Protein AF-A0A1S1QQE6-F1 (afdb_monomer)

Foldseek 3Di:
DDDDDDDDDDDPDDDPPPPPPPPPPPPDDDDQDDLVVFDPDLRNVLRVLLSQLLVLLSDDQDDLVSLLVSLVSNVVSLVVLQVCLVVNVVCNVLSVQLSVLSVVQSVCSVVVNHDNVSSVSNNVSSVVSNVVRD

Secondary structure (DSSP, 8-state):
--------------------------PPSPPPPPGGGSPTTHHHHHHHHHHHHHHHHTS---SHHHHHHHHHHTHHHHHHHHTTGGG-GGGHHHHHHHHHHHHHHHHHHHTT---HHHHHHHHHHHHHHHHHH-

Sequence (134 aa):
MTRLLRATSATLAAAVIVSVAAACGGDGPPSLPEAGSFAPGVCQTLAPDLIETLRLAEADADAPAEIKALARDLTPPQEKLYGRIGAAGEYAGDLERVTTAVGFLRLRIDAGTYDPALRTEVTTTARALVDRCT

Nearest PDB structures (foldseek):
  7ah0-assembly1_A  TM=4.643E-01  e=1.399E+00  synthetic construct
  9cuh-assembly1_A  TM=6.790E-01  e=6.082E+00  Homo sapiens
  2v0x-assembly1_B  TM=2.582E-01  e=6.398E+00  Mus musculus
  2v0x-assembly1_A  TM=2.467E-01  e=5.782E+00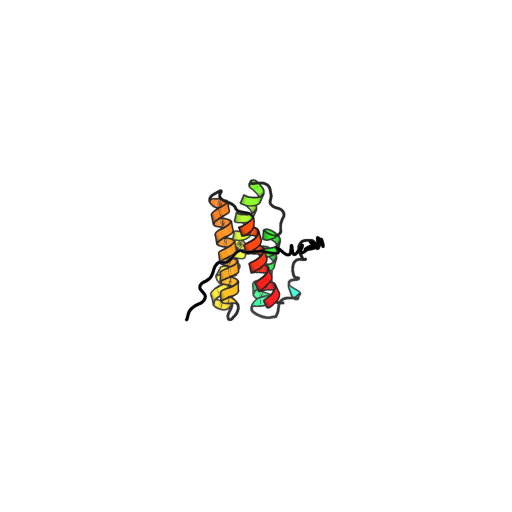  Mus musculus

pLDDT: mean 85.73, std 19.92, range [38.28, 98.75]

Radius of gyration: 23.66 Å; Cα contacts (8 Å, |Δi|>4): 110; chains: 1; bounding box: 38×81×46 Å

Mean predicted aligned error: 10.8 Å

Solvent-accessible surface area (backbone atoms only — not comparable to full-atom values): 8058 Å² total; per-residue (Å²): 135,84,90,80,89,84,91,82,88,81,84,80,81,77,82,78,80,76,78,74,77,77,78,80,71,82,71,68,85,74,80,80,75,59,69,85,51,32,40,84,61,63,36,40,64,48,31,66,40,52,45,49,47,42,56,58,48,71,46,95,55,86,49,75,69,45,43,53,46,47,42,59,66,48,43,64,36,37,53,56,49,53,75,37,33,93,73,36,66,94,45,22,68,51,44,50,50,30,36,46,35,46,51,52,38,31,53,27,44,76,69,73,60,65,55,73,66,38,43,50,48,31,38,55,43,46,46,60,47,48,70,74,27,84

Structure (mmCIF, N/CA/C/O backbone):
data_AF-A0A1S1QQE6-F1
#
_entry.id   AF-A0A1S1QQE6-F1
#
loop_
_atom_site.group_PDB
_atom_site.id
_atom_site.type_symbol
_atom_site.label_atom_id
_atom_site.label_alt_id
_atom_site.label_comp_id
_atom_site.label_asym_id
_atom_site.label_entity_id
_atom_site.label_seq_id
_atom_site.pdbx_PDB_ins_code
_atom_site.Cartn_x
_atom_site.Cartn_y
_atom_site.Cartn_z
_atom_site.occupancy
_atom_site.B_iso_or_equiv
_atom_site.auth_seq_id
_atom_site.auth_comp_id
_atom_site.auth_asym_id
_atom_site.auth_atom_id
_atom_site.pdbx_PDB_model_num
ATOM 1 N N . MET A 1 1 ? -23.026 -70.535 -16.717 1.00 39.19 1 MET A N 1
ATOM 2 C CA . MET A 1 1 ? -21.630 -70.186 -16.391 1.00 39.19 1 MET A CA 1
ATOM 3 C C . MET A 1 1 ? -21.122 -69.190 -17.426 1.00 39.19 1 MET A C 1
ATOM 5 O O . MET A 1 1 ? -21.156 -69.490 -18.609 1.00 39.19 1 MET A O 1
ATOM 9 N N . THR A 1 2 ? -20.814 -67.981 -16.940 1.00 38.28 2 THR A N 1
ATOM 10 C CA . THR A 1 2 ? -19.871 -66.974 -17.476 1.00 38.28 2 THR A CA 1
ATOM 11 C C . THR A 1 2 ? -19.901 -66.616 -18.972 1.00 38.28 2 THR A C 1
ATOM 13 O O . THR A 1 2 ? -19.187 -67.183 -19.791 1.00 38.28 2 THR A O 1
ATOM 16 N N . ARG A 1 3 ? -20.642 -65.543 -19.296 1.00 43.06 3 ARG A N 1
ATOM 17 C CA . ARG A 1 3 ? -20.372 -64.681 -20.462 1.00 43.06 3 ARG A CA 1
ATOM 18 C C . ARG A 1 3 ? -19.203 -63.747 -20.120 1.00 43.06 3 ARG A C 1
ATOM 20 O O . ARG A 1 3 ? -19.297 -63.001 -19.149 1.00 43.06 3 ARG A O 1
ATOM 27 N N . LEU A 1 4 ? -18.133 -63.783 -20.914 1.00 46.66 4 LEU A N 1
ATOM 28 C CA . LEU A 1 4 ? -16.965 -62.900 -20.811 1.00 46.66 4 LEU A CA 1
ATOM 29 C C . LEU A 1 4 ? -16.855 -62.013 -22.067 1.00 46.66 4 LEU A C 1
ATOM 31 O O . LEU A 1 4 ? -16.552 -62.487 -23.154 1.00 46.66 4 LEU A O 1
ATOM 35 N N . LEU A 1 5 ? -17.195 -60.738 -21.850 1.00 52.84 5 LEU A N 1
ATOM 36 C CA . LEU A 1 5 ? -16.634 -59.469 -22.351 1.00 52.84 5 LEU A CA 1
ATOM 37 C C . LEU A 1 5 ? -15.795 -59.411 -23.649 1.00 52.84 5 LEU A C 1
ATOM 39 O O . LEU A 1 5 ? -14.743 -60.035 -23.746 1.00 52.84 5 LEU A O 1
ATOM 43 N N . ARG A 1 6 ? -16.172 -58.458 -24.523 1.00 44.00 6 ARG A N 1
ATOM 44 C CA . ARG A 1 6 ? -15.326 -57.427 -25.193 1.00 44.00 6 ARG A CA 1
ATOM 45 C C . ARG A 1 6 ? -16.265 -56.503 -26.004 1.00 44.00 6 ARG A C 1
ATOM 47 O O . ARG A 1 6 ? -16.891 -56.973 -26.939 1.00 44.00 6 ARG A O 1
ATOM 54 N N . ALA A 1 7 ? -16.660 -55.314 -25.539 1.00 48.94 7 ALA A N 1
ATOM 55 C CA . ALA A 1 7 ? -15.932 -54.039 -25.411 1.00 48.94 7 ALA A CA 1
ATOM 56 C C . ALA A 1 7 ? -15.502 -53.418 -26.757 1.00 48.94 7 ALA A C 1
ATOM 58 O O . ALA A 1 7 ? -14.591 -53.927 -27.401 1.00 48.94 7 ALA A O 1
ATOM 59 N N . THR A 1 8 ? -16.154 -52.312 -27.142 1.00 49.28 8 THR A N 1
ATOM 60 C CA . THR A 1 8 ? -15.638 -51.172 -27.945 1.00 49.28 8 THR A CA 1
ATOM 61 C C . THR A 1 8 ? -16.772 -50.133 -28.035 1.00 49.28 8 THR A C 1
ATOM 63 O O . THR A 1 8 ? -17.778 -50.353 -28.694 1.00 49.28 8 THR A O 1
ATOM 66 N N . SER A 1 9 ? -16.832 -49.165 -27.119 1.00 48.56 9 SER A N 1
ATOM 67 C CA . SER A 1 9 ? -16.210 -47.834 -27.235 1.00 48.56 9 SER A CA 1
ATOM 68 C C . SER A 1 9 ? -16.781 -47.008 -28.394 1.00 48.56 9 SER A C 1
ATOM 70 O O . SER A 1 9 ? -16.226 -47.007 -29.486 1.00 48.56 9 SER A O 1
ATOM 72 N N . ALA A 1 10 ? -17.857 -46.265 -28.132 1.00 45.47 10 ALA A N 1
ATOM 73 C CA . ALA A 1 10 ? -18.276 -45.137 -28.962 1.00 45.47 10 ALA A CA 1
ATOM 74 C C . ALA A 1 10 ? -18.433 -43.910 -28.056 1.00 45.47 10 ALA A C 1
ATOM 76 O O . ALA A 1 10 ? -19.479 -43.666 -27.458 1.00 45.47 10 ALA A O 1
ATOM 77 N N . THR A 1 11 ? -17.329 -43.186 -27.898 1.00 50.69 11 THR A N 1
ATOM 78 C CA . THR A 1 11 ? -17.236 -41.922 -27.172 1.00 50.69 11 THR A CA 1
ATOM 79 C C . THR A 1 11 ? -17.920 -40.840 -28.010 1.00 50.69 11 THR A C 1
ATOM 81 O O . THR A 1 11 ? -17.340 -40.329 -28.964 1.00 50.69 11 THR A O 1
ATOM 84 N N . LEU A 1 12 ? -19.169 -40.500 -27.692 1.00 47.16 12 LEU A N 1
ATOM 85 C CA . LEU A 1 12 ? -19.822 -39.305 -28.227 1.00 47.16 12 LEU A CA 1
ATOM 86 C C . LEU A 1 12 ? -19.313 -38.094 -27.439 1.00 47.16 12 LEU A C 1
ATOM 88 O O . LEU A 1 12 ? -19.771 -37.805 -26.336 1.00 47.16 12 LEU A O 1
ATOM 92 N N . ALA A 1 13 ? -18.313 -37.422 -28.004 1.00 48.19 13 ALA A N 1
ATOM 93 C CA . ALA A 1 13 ? -17.821 -36.140 -27.528 1.00 48.19 13 ALA A CA 1
ATOM 94 C C . ALA A 1 13 ? -18.883 -35.061 -27.798 1.00 48.19 13 ALA A C 1
ATOM 96 O O . ALA A 1 13 ? -19.030 -34.582 -28.921 1.00 48.19 13 ALA A O 1
ATOM 97 N N . ALA A 1 14 ? -19.642 -34.690 -26.768 1.00 50.75 14 ALA A N 1
ATOM 98 C CA . ALA A 1 14 ? -20.468 -33.492 -26.791 1.00 50.75 14 ALA A CA 1
ATOM 99 C C . ALA A 1 14 ? -19.558 -32.277 -26.557 1.00 50.75 14 ALA A C 1
ATOM 101 O O . ALA A 1 14 ? -19.088 -32.037 -25.445 1.00 50.75 14 ALA A O 1
ATOM 102 N N . ALA A 1 15 ? -19.273 -31.541 -27.629 1.00 42.47 15 ALA A N 1
ATOM 103 C CA . ALA A 1 15 ? -18.575 -30.268 -27.575 1.00 42.47 15 ALA A CA 1
ATOM 104 C C . ALA A 1 15 ? -19.461 -29.233 -26.865 1.00 42.47 15 ALA A C 1
ATOM 106 O O . ALA A 1 15 ? -20.413 -28.709 -27.442 1.00 42.47 15 ALA A O 1
ATOM 107 N N . VAL A 1 16 ? -19.156 -28.942 -25.602 1.00 49.50 16 VAL A N 1
ATOM 108 C CA . VAL A 1 16 ? -19.731 -27.797 -24.894 1.00 49.50 16 VAL A CA 1
ATOM 109 C C . VAL A 1 16 ? -18.926 -26.569 -25.308 1.00 49.50 16 VAL A C 1
ATOM 111 O O . VAL A 1 16 ? -17.860 -26.292 -24.763 1.00 49.50 16 VAL A O 1
ATOM 114 N N . ILE A 1 17 ? -19.418 -25.842 -26.309 1.00 47.59 17 ILE A N 1
ATOM 115 C CA . ILE A 1 17 ? -18.920 -24.503 -26.625 1.00 47.59 17 ILE A CA 1
ATOM 116 C C . ILE A 1 17 ? -19.520 -23.569 -25.571 1.00 47.59 17 ILE A C 1
ATOM 118 O O . ILE A 1 17 ? -20.616 -23.039 -25.742 1.00 47.59 17 ILE A O 1
ATOM 122 N N . VAL A 1 18 ? -18.829 -23.405 -24.441 1.00 51.47 18 VAL A N 1
ATOM 123 C CA . VAL A 1 18 ? -19.116 -22.302 -23.521 1.00 51.47 18 VAL A CA 1
ATOM 124 C C . VAL A 1 18 ? -18.564 -21.044 -24.177 1.00 51.47 18 VAL A C 1
ATOM 126 O O . VAL A 1 18 ? -17.377 -20.740 -24.084 1.00 51.47 18 VAL A O 1
ATOM 129 N N . SER A 1 19 ? -19.425 -20.325 -24.888 1.00 46.91 19 SER A N 1
ATOM 130 C CA . SER A 1 19 ? -19.170 -18.945 -25.282 1.00 46.91 19 SER A CA 1
ATOM 131 C C . SER A 1 19 ? -19.151 -18.093 -24.013 1.00 46.91 19 SER A C 1
ATOM 133 O O . SER A 1 19 ? -20.166 -17.523 -23.621 1.00 46.91 19 SER A O 1
ATOM 135 N N . VAL A 1 20 ? -18.005 -18.038 -23.331 1.00 52.66 20 VAL A N 1
ATOM 136 C CA . VAL A 1 20 ? -17.755 -17.003 -22.327 1.00 52.66 20 VAL A CA 1
ATOM 137 C C . VAL A 1 20 ? -17.667 -15.703 -23.112 1.00 52.66 20 VAL A C 1
ATOM 139 O O . VAL A 1 20 ? -16.639 -15.386 -23.708 1.00 52.66 20 VAL A O 1
ATOM 142 N N . ALA A 1 21 ? -18.787 -14.988 -23.186 1.00 48.62 21 ALA A N 1
ATOM 143 C CA . ALA A 1 21 ? -18.780 -13.591 -23.557 1.00 48.62 21 ALA A CA 1
ATOM 144 C C . ALA A 1 21 ? -17.894 -12.887 -22.526 1.00 48.62 21 ALA A C 1
ATOM 146 O O . ALA A 1 21 ? -18.300 -12.675 -21.384 1.00 48.62 21 ALA A O 1
ATOM 147 N N . ALA A 1 22 ? -16.651 -12.612 -22.917 1.00 49.56 22 ALA A N 1
ATOM 148 C CA . ALA A 1 22 ? -15.786 -11.689 -22.216 1.00 49.56 22 ALA A CA 1
ATOM 149 C C . ALA A 1 22 ? -16.514 -10.344 -22.212 1.00 49.56 22 ALA A C 1
ATOM 151 O O . ALA A 1 22 ? -16.537 -9.623 -23.210 1.00 49.56 22 ALA A O 1
ATOM 152 N N . ALA A 1 23 ? -17.193 -10.054 -21.107 1.00 47.38 23 ALA A N 1
ATOM 153 C CA . ALA A 1 23 ? -17.703 -8.734 -20.819 1.00 47.38 23 ALA A CA 1
ATOM 154 C C . ALA A 1 23 ? -16.485 -7.835 -20.591 1.00 47.38 23 ALA A C 1
ATOM 156 O O . ALA A 1 23 ? -16.027 -7.653 -19.469 1.00 47.38 23 ALA A O 1
ATOM 157 N N . CYS A 1 24 ? -15.934 -7.294 -21.677 1.00 58.72 24 CYS A N 1
ATOM 158 C CA . CYS A 1 24 ? -15.032 -6.150 -21.643 1.00 58.72 24 CYS A CA 1
ATOM 159 C C . CYS A 1 24 ? -15.867 -4.900 -21.323 1.00 58.72 24 CYS A C 1
ATOM 161 O O . CYS A 1 24 ? -16.034 -4.014 -22.157 1.00 58.72 24 CYS A O 1
ATOM 163 N N . GLY A 1 25 ? -16.474 -4.879 -20.137 1.00 45.72 25 GLY A N 1
ATOM 164 C CA . GLY A 1 25 ? -16.996 -3.666 -19.529 1.00 45.72 25 GLY A CA 1
ATOM 165 C C . GLY A 1 25 ? -15.800 -2.915 -18.978 1.00 45.72 25 GLY A C 1
ATOM 166 O O . GLY A 1 25 ? -15.268 -3.285 -17.937 1.00 45.72 25 GLY A O 1
ATOM 167 N N . GLY A 1 26 ? -15.318 -1.940 -19.744 1.00 47.94 26 GLY A N 1
ATOM 168 C CA . GLY A 1 26 ? -14.278 -1.022 -19.310 1.00 47.94 26 GLY A CA 1
ATOM 169 C C . GLY A 1 26 ? -14.829 -0.084 -18.248 1.00 47.94 26 GLY A C 1
ATOM 170 O O . GLY A 1 26 ? -15.184 1.048 -18.558 1.00 47.94 26 GLY A O 1
ATOM 171 N N . ASP A 1 27 ? -14.891 -0.555 -17.011 1.00 52.47 27 ASP A N 1
ATOM 172 C CA . ASP A 1 27 ? -14.785 0.330 -15.867 1.00 52.47 27 ASP A CA 1
ATOM 173 C C . ASP A 1 27 ? -13.292 0.614 -15.703 1.00 52.47 27 ASP A C 1
ATOM 175 O O . ASP A 1 27 ? -12.475 -0.305 -15.601 1.00 52.47 27 ASP A O 1
ATOM 179 N N . GLY A 1 28 ? -12.913 1.890 -15.790 1.00 56.56 28 GLY A N 1
ATOM 180 C CA . GLY A 1 28 ? -11.546 2.311 -15.494 1.00 56.56 28 GLY A CA 1
ATOM 181 C C . GLY A 1 28 ? -11.113 1.844 -14.096 1.00 56.56 28 GLY A C 1
ATOM 182 O O . GLY A 1 28 ? -11.943 1.355 -13.323 1.00 56.56 28 GLY A O 1
ATOM 183 N N . PRO A 1 29 ? -9.823 1.985 -13.740 1.00 63.38 29 PRO A N 1
ATOM 184 C CA . PRO A 1 29 ? -9.382 1.688 -12.382 1.00 63.38 29 PRO A CA 1
ATOM 185 C C . PRO A 1 29 ? -10.326 2.396 -11.394 1.00 63.38 29 PRO A C 1
ATOM 187 O O . PRO A 1 29 ? -10.647 3.572 -11.608 1.00 63.38 29 PRO A O 1
ATOM 190 N N . PRO A 1 30 ? -10.855 1.687 -10.380 1.00 72.94 30 PRO A N 1
ATOM 191 C CA . PRO A 1 30 ? -11.910 2.264 -9.564 1.00 72.94 30 PRO A CA 1
ATOM 192 C C . PRO A 1 30 ? -11.384 3.510 -8.846 1.00 72.94 30 PRO A C 1
ATOM 194 O O . PRO A 1 30 ? -10.202 3.587 -8.522 1.00 72.94 30 PRO A O 1
ATOM 197 N N . SER A 1 31 ? -12.241 4.490 -8.577 1.00 84.75 31 SER A N 1
ATOM 198 C CA . SER A 1 31 ? -11.808 5.729 -7.924 1.00 84.75 31 SER A CA 1
ATOM 199 C C . SER A 1 31 ? -11.128 5.461 -6.577 1.00 84.75 31 SER A C 1
ATOM 201 O O . SER A 1 31 ? -11.521 4.546 -5.847 1.00 84.75 31 SER A O 1
ATOM 203 N N . LEU A 1 32 ? -10.137 6.289 -6.231 1.00 90.19 32 LEU A N 1
ATOM 204 C CA . LEU A 1 32 ? -9.534 6.267 -4.899 1.00 90.19 32 LEU A CA 1
ATOM 205 C C . LEU A 1 32 ? -10.598 6.573 -3.831 1.00 90.19 32 LEU A C 1
ATOM 207 O O . LEU A 1 32 ? -11.464 7.421 -4.066 1.00 90.19 32 LEU A O 1
ATOM 211 N N . PRO A 1 33 ? -10.540 5.917 -2.660 1.00 90.81 33 PRO A N 1
ATOM 212 C CA . PRO A 1 33 ? -11.486 6.170 -1.584 1.00 90.81 33 PRO A CA 1
ATOM 213 C C . PRO A 1 33 ? -11.257 7.565 -0.987 1.00 90.81 33 PRO A C 1
ATOM 215 O O . PRO A 1 33 ? -10.121 8.014 -0.810 1.00 90.81 33 PRO A O 1
ATOM 218 N N . GLU A 1 34 ? -12.339 8.253 -0.633 1.00 90.81 34 GLU A N 1
ATOM 219 C CA . GLU A 1 34 ? -12.246 9.523 0.085 1.00 90.81 34 GLU A CA 1
ATOM 220 C C . GLU A 1 34 ? -11.835 9.276 1.539 1.00 90.81 34 GLU A C 1
ATOM 222 O O . GLU A 1 34 ? -12.374 8.388 2.197 1.00 90.81 34 GLU A O 1
ATOM 227 N N . ALA A 1 35 ? -10.944 10.096 2.102 1.00 87.94 35 ALA A N 1
ATOM 228 C CA . ALA A 1 35 ? -10.506 9.927 3.494 1.00 87.94 35 ALA A CA 1
ATOM 229 C C . ALA A 1 35 ? -11.667 9.969 4.511 1.00 87.94 35 ALA A C 1
ATOM 231 O O . ALA A 1 35 ? -11.593 9.328 5.557 1.00 87.94 35 ALA A O 1
ATOM 232 N N . GLY A 1 36 ? -12.748 10.693 4.198 1.00 90.56 36 GLY A N 1
ATOM 233 C CA . GLY A 1 36 ? -13.952 10.769 5.032 1.00 90.56 36 GLY A CA 1
ATOM 234 C C . GLY A 1 36 ? -14.836 9.518 5.008 1.00 90.56 36 GLY A C 1
ATOM 235 O O . GLY A 1 36 ? -15.721 9.410 5.849 1.00 90.56 36 GLY A O 1
ATOM 236 N N . SER A 1 37 ? -14.601 8.583 4.081 1.00 95.94 37 SER A N 1
ATOM 237 C CA . SER A 1 37 ? -15.345 7.317 4.000 1.00 95.94 37 SER A CA 1
ATOM 238 C C . SER A 1 37 ? -14.873 6.270 5.010 1.00 95.94 37 SER A C 1
ATOM 240 O O . SER A 1 37 ? -15.590 5.314 5.271 1.00 95.94 37 SER A O 1
ATOM 242 N N . PHE A 1 38 ? -13.693 6.452 5.609 1.00 97.94 38 PHE A N 1
ATOM 243 C CA . PHE A 1 38 ? -13.125 5.486 6.544 1.00 97.94 38 PHE A CA 1
ATOM 244 C C . PHE A 1 38 ? -13.807 5.558 7.912 1.00 97.94 38 PHE A C 1
ATOM 246 O O . PHE A 1 38 ? -13.991 6.639 8.481 1.00 97.94 38 PHE A O 1
ATOM 253 N N . ALA A 1 39 ? -14.096 4.391 8.486 1.00 97.88 39 ALA A N 1
ATOM 254 C CA . ALA A 1 39 ? -14.654 4.256 9.820 1.00 97.88 39 ALA A CA 1
ATOM 255 C C . ALA A 1 39 ? -13.764 4.946 10.880 1.00 97.88 39 ALA A C 1
ATOM 257 O O . ALA A 1 39 ? -12.527 4.880 10.809 1.00 97.88 39 ALA A O 1
ATOM 258 N N . PRO A 1 40 ? -14.365 5.601 11.892 1.00 97.25 40 PRO A N 1
ATOM 259 C CA . PRO A 1 40 ? -13.617 6.307 12.926 1.00 97.25 40 PRO A CA 1
ATOM 260 C C . PRO A 1 40 ? -12.706 5.361 13.725 1.00 97.25 40 PRO A C 1
ATOM 262 O O . PRO A 1 40 ? -13.020 4.191 13.940 1.00 97.25 40 PRO A O 1
ATOM 265 N N . GLY A 1 41 ? -11.575 5.884 14.207 1.00 96.38 41 GLY A N 1
ATOM 266 C CA . GLY A 1 41 ? -10.592 5.121 14.983 1.00 96.38 41 GLY A CA 1
ATOM 267 C C . GLY A 1 41 ? -9.414 4.631 14.138 1.00 96.38 41 GLY A C 1
ATOM 268 O O . GLY A 1 41 ? -8.724 5.436 13.505 1.00 96.38 41 GLY A O 1
ATOM 269 N N . VAL A 1 42 ? -9.140 3.321 14.160 1.00 97.25 42 VAL A N 1
ATOM 270 C CA . VAL A 1 42 ? -7.977 2.724 13.471 1.00 97.25 42 VAL A CA 1
ATOM 271 C C . VAL A 1 42 ? -8.045 2.962 11.962 1.00 97.25 42 VAL A C 1
ATOM 273 O O . VAL A 1 42 ? -7.065 3.425 11.387 1.00 97.25 42 VAL A O 1
ATOM 276 N N . CYS A 1 43 ? -9.194 2.729 11.325 1.00 97.94 43 CYS A N 1
ATOM 277 C CA . CYS A 1 43 ? -9.346 2.903 9.878 1.00 97.94 43 CYS A CA 1
ATOM 278 C C . CYS A 1 43 ? -9.114 4.351 9.435 1.00 97.94 43 CYS A C 1
ATOM 280 O O . CYS A 1 43 ? -8.294 4.591 8.553 1.00 97.94 43 CYS A O 1
ATOM 282 N N . GLN A 1 44 ? -9.723 5.329 10.110 1.00 97.38 44 GLN A N 1
ATOM 283 C CA . GLN A 1 44 ? -9.456 6.749 9.862 1.00 97.38 44 GLN A CA 1
ATOM 284 C C . GLN A 1 44 ? -7.982 7.117 10.077 1.00 97.38 44 GLN A C 1
ATOM 286 O O . GLN A 1 44 ? -7.429 7.933 9.342 1.00 97.38 44 GLN A O 1
ATOM 291 N N . THR A 1 45 ? -7.325 6.495 11.061 1.00 96.81 45 THR A N 1
ATOM 292 C CA . THR A 1 45 ? -5.888 6.673 11.278 1.00 96.81 45 THR A CA 1
ATOM 293 C C . THR A 1 45 ? -5.115 6.163 10.063 1.00 96.81 45 THR A C 1
ATOM 295 O O . THR A 1 45 ? -4.312 6.912 9.512 1.00 96.81 45 THR A O 1
ATOM 298 N N . LEU A 1 46 ? -5.359 4.929 9.609 1.00 97.69 46 LEU A N 1
ATOM 299 C CA . LEU A 1 46 ? -4.677 4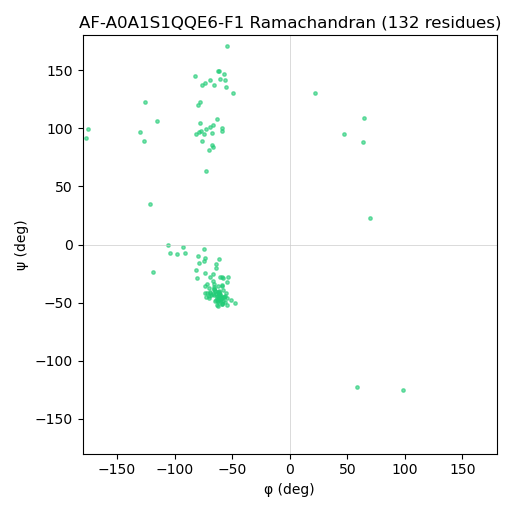.286 8.473 1.00 97.69 46 LEU A CA 1
ATOM 300 C C . LEU A 1 46 ? -4.966 4.941 7.110 1.00 97.69 46 LEU A C 1
ATOM 302 O O . LEU A 1 46 ? -4.128 4.847 6.213 1.00 97.69 46 LEU A O 1
ATOM 306 N N . ALA A 1 47 ? -6.110 5.613 6.965 1.00 98.00 47 ALA A N 1
ATOM 307 C CA . ALA A 1 47 ? -6.633 6.114 5.696 1.00 98.00 47 ALA A CA 1
ATOM 308 C C . ALA A 1 47 ? -5.618 6.877 4.823 1.00 98.00 47 ALA A C 1
ATOM 310 O O . ALA A 1 47 ? -5.483 6.512 3.655 1.00 98.00 47 ALA A O 1
ATOM 311 N N . PRO A 1 48 ? -4.856 7.875 5.324 1.00 97.94 48 PRO A N 1
ATOM 312 C CA . PRO A 1 48 ? -3.965 8.658 4.465 1.00 97.94 48 PRO A CA 1
ATOM 313 C C . PRO A 1 48 ? -2.886 7.806 3.791 1.00 97.94 48 PRO A C 1
ATOM 315 O O . PRO A 1 48 ? -2.590 7.994 2.615 1.00 97.94 48 PRO A O 1
ATOM 318 N N . ASP A 1 49 ? -2.322 6.847 4.526 1.00 98.38 49 ASP A N 1
ATOM 319 C CA . ASP A 1 49 ? -1.224 6.021 4.032 1.00 98.38 49 ASP A CA 1
ATOM 320 C C . ASP A 1 49 ? -1.739 4.874 3.136 1.00 98.38 49 ASP A C 1
ATOM 322 O O . ASP A 1 49 ? -1.050 4.474 2.196 1.00 98.38 49 ASP A O 1
ATOM 326 N N . LEU A 1 50 ? -2.971 4.389 3.355 1.00 98.12 50 LEU A N 1
ATOM 327 C CA . LEU A 1 50 ? -3.643 3.447 2.446 1.00 98.12 50 LEU A CA 1
ATOM 328 C C . LEU A 1 50 ? -4.041 4.106 1.121 1.00 98.12 50 LEU A C 1
ATOM 330 O O . LEU A 1 50 ? -3.785 3.536 0.061 1.00 98.12 50 LEU A O 1
ATOM 334 N N . ILE A 1 51 ? -4.608 5.316 1.170 1.00 98.06 51 ILE A N 1
ATOM 335 C CA . ILE A 1 51 ? -4.944 6.107 -0.024 1.00 98.06 51 ILE A CA 1
ATOM 336 C C . ILE A 1 51 ? -3.685 6.378 -0.842 1.00 98.06 51 ILE A C 1
ATOM 338 O O . ILE A 1 51 ? -3.682 6.172 -2.052 1.00 98.06 51 ILE A O 1
ATOM 342 N N . GLU A 1 52 ? -2.603 6.800 -0.187 1.00 98.25 52 GLU A N 1
ATOM 343 C CA . GLU A 1 52 ? -1.341 7.074 -0.870 1.00 98.25 52 GLU A CA 1
ATOM 344 C C . GLU A 1 52 ? -0.727 5.807 -1.479 1.00 98.25 52 GLU A C 1
ATOM 346 O O . GLU A 1 52 ? -0.255 5.837 -2.615 1.00 98.25 52 GLU A O 1
ATOM 351 N N . THR A 1 53 ? -0.793 4.674 -0.771 1.00 98.31 53 THR A N 1
ATOM 352 C CA . THR A 1 53 ? -0.354 3.374 -1.304 1.00 98.31 53 THR A CA 1
ATOM 353 C C . THR A 1 53 ? -1.127 3.004 -2.570 1.00 98.31 53 THR A C 1
ATOM 355 O O . THR A 1 53 ? -0.509 2.623 -3.564 1.00 98.31 53 THR A O 1
ATOM 358 N N . LEU A 1 54 ? -2.458 3.159 -2.570 1.00 97.62 54 LEU A N 1
ATOM 359 C CA . LEU A 1 54 ? -3.294 2.908 -3.748 1.00 97.62 54 LEU A CA 1
ATOM 360 C C . LEU A 1 54 ? -2.971 3.867 -4.892 1.00 97.62 54 LEU A C 1
ATOM 362 O O . LEU A 1 54 ? -2.739 3.418 -6.009 1.00 97.62 54 LEU A O 1
ATOM 366 N N . ARG A 1 55 ? -2.870 5.170 -4.610 1.00 96.94 55 ARG A N 1
ATOM 367 C CA . ARG A 1 55 ? -2.537 6.196 -5.608 1.00 96.94 55 ARG A CA 1
ATOM 368 C C . ARG A 1 55 ? -1.222 5.886 -6.324 1.00 96.94 55 ARG A C 1
ATOM 370 O O . ARG A 1 55 ? -1.123 6.086 -7.529 1.00 96.94 55 ARG A O 1
ATOM 377 N N . LEU A 1 56 ? -0.211 5.431 -5.585 1.00 97.00 56 LEU A N 1
ATOM 378 C CA . LEU A 1 56 ? 1.089 5.060 -6.140 1.00 97.00 56 LEU A CA 1
ATOM 379 C C . LEU A 1 56 ? 1.025 3.748 -6.928 1.00 97.00 56 LEU A C 1
ATOM 381 O O . LEU A 1 56 ? 1.571 3.675 -8.024 1.00 97.00 56 LEU A O 1
ATOM 385 N N . ALA A 1 57 ? 0.366 2.719 -6.393 1.00 95.19 57 ALA A N 1
ATOM 386 C CA . ALA A 1 57 ? 0.279 1.409 -7.040 1.00 95.19 57 ALA A CA 1
ATOM 387 C C . ALA A 1 57 ? -0.590 1.417 -8.311 1.00 95.19 57 ALA A C 1
ATOM 389 O O . ALA A 1 57 ? -0.363 0.614 -9.213 1.00 95.19 57 ALA A O 1
ATOM 390 N N . GLU A 1 58 ? -1.566 2.318 -8.395 1.00 94.06 58 GLU A N 1
ATOM 391 C CA . GLU A 1 58 ? -2.451 2.482 -9.555 1.00 94.06 58 GLU A CA 1
ATOM 392 C C . GLU A 1 58 ? -1.930 3.492 -10.578 1.00 94.06 58 GLU A C 1
ATOM 394 O O . GLU A 1 58 ? -2.506 3.613 -11.656 1.00 94.06 58 GLU A O 1
ATOM 399 N N . ALA A 1 59 ? -0.844 4.207 -10.270 1.00 90.69 59 ALA A N 1
ATOM 400 C CA . ALA A 1 59 ? -0.212 5.090 -11.235 1.00 90.69 59 ALA A CA 1
ATOM 401 C C . ALA A 1 59 ? 0.377 4.281 -12.400 1.00 90.69 59 ALA A C 1
ATOM 403 O O . ALA A 1 59 ? 1.040 3.255 -12.198 1.00 90.69 59 ALA A O 1
ATOM 404 N N . ASP A 1 60 ? 0.185 4.791 -13.617 1.00 81.44 60 ASP A N 1
ATOM 405 C CA . ASP A 1 60 ? 0.853 4.267 -14.802 1.00 81.44 60 ASP A CA 1
ATOM 406 C C . ASP A 1 60 ? 2.365 4.472 -14.645 1.00 81.44 60 ASP A C 1
ATOM 408 O O . ASP A 1 60 ? 2.880 5.591 -14.655 1.00 81.44 60 ASP A O 1
ATOM 412 N N . ALA A 1 61 ? 3.067 3.364 -14.426 1.00 80.69 61 ALA A N 1
ATOM 413 C CA . ALA A 1 61 ? 4.517 3.298 -14.343 1.00 80.69 61 ALA A CA 1
ATOM 414 C C . ALA A 1 61 ? 4.982 2.178 -15.267 1.00 80.69 61 ALA A C 1
ATOM 416 O O . ALA A 1 61 ? 4.963 1.002 -14.887 1.00 80.69 61 ALA A O 1
ATOM 417 N N . ASP A 1 62 ? 5.374 2.561 -16.476 1.00 82.81 62 ASP A N 1
ATOM 418 C CA . ASP A 1 62 ? 5.700 1.628 -17.556 1.00 82.81 62 ASP A CA 1
ATOM 419 C C . ASP A 1 62 ? 7.159 1.776 -17.997 1.00 82.81 62 ASP A C 1
ATOM 421 O O . ASP A 1 62 ? 7.772 0.825 -18.492 1.00 82.81 62 ASP A O 1
ATOM 425 N N . ALA A 1 63 ? 7.771 2.940 -17.755 1.00 90.75 63 ALA A N 1
ATOM 426 C CA . ALA A 1 63 ? 9.193 3.130 -17.982 1.00 90.75 63 ALA A CA 1
ATOM 427 C C . ALA A 1 63 ? 10.028 2.603 -16.795 1.00 90.75 63 ALA A C 1
ATOM 429 O O . ALA A 1 63 ? 9.669 2.798 -15.630 1.00 90.75 63 ALA A O 1
ATOM 430 N N . PRO A 1 64 ? 11.229 2.037 -17.031 1.00 90.00 64 PRO A N 1
ATOM 431 C CA . PRO A 1 64 ? 12.102 1.563 -15.952 1.00 90.00 64 PRO A CA 1
ATOM 432 C C . PRO A 1 64 ? 12.439 2.616 -14.883 1.00 90.00 64 PRO A C 1
ATOM 434 O O . PRO A 1 64 ? 12.626 2.278 -13.714 1.00 90.00 64 PRO A O 1
ATOM 437 N N . ALA A 1 65 ? 12.532 3.893 -15.265 1.00 92.88 65 ALA A N 1
ATOM 438 C CA . ALA A 1 65 ? 12.780 4.988 -14.327 1.00 92.88 65 ALA A CA 1
ATOM 439 C C . ALA A 1 65 ? 11.573 5.259 -13.412 1.00 92.88 65 ALA A C 1
ATOM 441 O O . ALA A 1 65 ? 11.757 5.518 -12.224 1.00 92.88 65 ALA A O 1
ATOM 442 N N . GLU A 1 66 ? 10.357 5.149 -13.948 1.00 93.75 66 GLU A N 1
ATOM 443 C CA . GLU A 1 66 ? 9.102 5.295 -13.203 1.00 93.75 66 GLU A CA 1
ATOM 444 C C . GLU A 1 66 ? 8.903 4.119 -12.247 1.00 93.75 66 GLU A C 1
ATOM 446 O O . GLU A 1 66 ? 8.568 4.321 -11.087 1.00 93.75 66 GLU A O 1
ATOM 451 N N . ILE A 1 67 ? 9.224 2.896 -12.681 1.00 94.94 67 ILE A N 1
ATOM 452 C CA . ILE A 1 67 ? 9.188 1.703 -11.822 1.00 94.94 67 ILE A CA 1
ATOM 453 C C . ILE A 1 67 ? 10.158 1.858 -10.638 1.00 94.94 67 ILE A C 1
ATOM 455 O O . ILE A 1 67 ? 9.810 1.567 -9.497 1.00 94.94 67 ILE A O 1
ATOM 459 N N . LYS A 1 68 ? 11.370 2.377 -10.865 1.00 95.69 68 LYS A N 1
ATOM 460 C CA . LYS A 1 68 ? 12.303 2.683 -9.765 1.00 95.69 68 LYS A CA 1
ATOM 461 C C . LYS A 1 68 ? 11.792 3.799 -8.854 1.00 95.69 68 LYS A C 1
ATOM 463 O O . LYS A 1 68 ? 11.985 3.733 -7.642 1.00 95.69 68 LYS A O 1
ATOM 468 N N . ALA A 1 69 ? 11.153 4.822 -9.422 1.00 96.25 69 ALA A N 1
ATOM 469 C CA . ALA A 1 69 ? 10.519 5.880 -8.645 1.00 96.25 69 ALA A CA 1
ATOM 470 C C . ALA A 1 69 ? 9.406 5.321 -7.747 1.00 96.25 69 ALA A C 1
ATOM 472 O O . ALA A 1 69 ? 9.391 5.636 -6.562 1.00 96.25 69 ALA A O 1
ATOM 473 N N . LEU A 1 70 ? 8.578 4.409 -8.262 1.00 96.06 70 LEU A N 1
ATOM 474 C CA . LEU A 1 70 ? 7.522 3.734 -7.509 1.00 96.06 70 LEU A CA 1
ATOM 475 C C . LEU A 1 70 ? 8.061 3.054 -6.241 1.00 96.06 70 LEU A C 1
ATOM 477 O O . LEU A 1 70 ? 7.499 3.242 -5.165 1.00 96.06 70 LEU A O 1
ATOM 481 N N . ALA A 1 71 ? 9.172 2.314 -6.328 1.00 95.69 71 ALA A N 1
ATOM 482 C CA . ALA A 1 71 ? 9.757 1.652 -5.157 1.00 95.69 71 ALA A CA 1
ATOM 483 C C . ALA A 1 71 ? 10.211 2.640 -4.068 1.00 95.69 71 ALA A C 1
ATOM 485 O O . ALA A 1 71 ? 10.002 2.407 -2.872 1.00 95.69 71 ALA A O 1
ATOM 486 N N . ARG A 1 72 ? 10.812 3.763 -4.476 1.00 97.31 72 ARG A N 1
ATOM 487 C CA . ARG A 1 72 ? 11.195 4.845 -3.562 1.00 97.31 72 ARG A CA 1
ATOM 488 C C . ARG A 1 72 ? 9.955 5.481 -2.937 1.00 97.31 72 ARG A C 1
ATOM 490 O O . ARG A 1 72 ? 9.902 5.618 -1.718 1.00 97.31 72 ARG A O 1
ATOM 497 N N . ASP A 1 73 ? 8.964 5.817 -3.750 1.00 98.06 73 ASP A N 1
ATOM 498 C CA . ASP A 1 73 ? 7.796 6.594 -3.334 1.00 98.06 73 ASP A CA 1
ATOM 499 C C . ASP A 1 73 ? 6.823 5.765 -2.473 1.00 98.06 73 ASP A C 1
ATOM 501 O O . ASP A 1 73 ? 6.145 6.318 -1.612 1.00 98.06 73 ASP A O 1
ATOM 505 N N . LEU A 1 74 ? 6.828 4.433 -2.601 1.00 98.19 74 LEU A N 1
ATOM 506 C CA . LEU A 1 74 ? 6.110 3.515 -1.705 1.00 98.19 74 LEU A CA 1
ATOM 507 C C . LEU A 1 74 ? 6.769 3.345 -0.326 1.00 98.19 74 LEU A C 1
ATOM 509 O O . LEU A 1 74 ? 6.133 2.822 0.589 1.00 98.19 74 LEU A O 1
ATOM 513 N N . THR A 1 75 ? 8.021 3.779 -0.143 1.00 98.25 75 THR A N 1
ATOM 514 C CA . THR A 1 75 ? 8.740 3.596 1.131 1.00 98.25 75 THR A CA 1
ATOM 515 C C . THR A 1 75 ? 8.054 4.329 2.292 1.00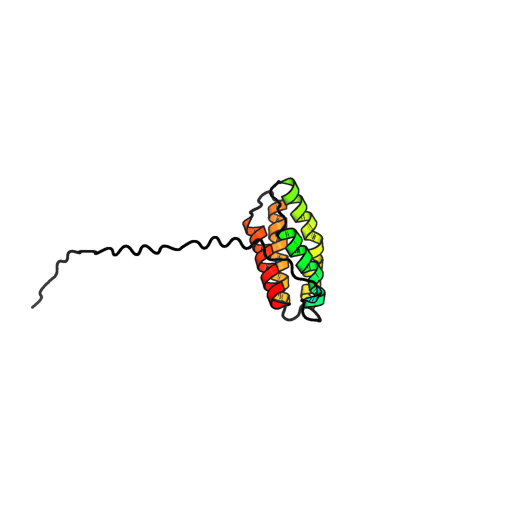 98.25 75 THR A C 1
ATOM 517 O O . THR A 1 75 ? 7.724 3.671 3.281 1.00 98.25 75 THR A O 1
ATOM 520 N N . PRO A 1 76 ? 7.762 5.645 2.201 1.00 98.50 76 PRO A N 1
ATOM 521 C CA . PRO A 1 76 ? 7.148 6.367 3.313 1.00 98.50 76 PRO A CA 1
ATOM 522 C C . PRO A 1 76 ? 5.773 5.836 3.760 1.00 98.50 76 PRO A C 1
ATOM 524 O O . PRO A 1 76 ? 5.591 5.667 4.970 1.00 98.50 76 PRO A O 1
ATOM 527 N N . PRO A 1 77 ? 4.789 5.566 2.871 1.00 98.00 77 PRO A N 1
ATOM 528 C CA . PRO A 1 77 ? 3.508 5.027 3.320 1.00 98.00 77 PRO A CA 1
ATOM 529 C C . PRO A 1 77 ? 3.660 3.615 3.901 1.00 98.00 77 PRO A C 1
ATOM 531 O O . PRO A 1 77 ? 3.045 3.323 4.925 1.00 98.00 77 PRO A O 1
ATOM 534 N N . GLN A 1 78 ? 4.534 2.764 3.350 1.00 98.25 78 GLN A N 1
ATOM 535 C CA . GLN A 1 78 ? 4.781 1.438 3.920 1.00 98.25 78 GLN A CA 1
ATOM 536 C C . GLN A 1 78 ? 5.336 1.511 5.346 1.00 98.25 78 GLN A C 1
ATOM 538 O O . GLN A 1 78 ? 4.853 0.790 6.214 1.00 98.25 78 GLN A O 1
ATOM 543 N N . GLU A 1 79 ? 6.331 2.361 5.608 1.00 98.44 79 GLU A N 1
ATOM 544 C CA . GLU A 1 79 ? 6.931 2.496 6.942 1.00 98.44 79 GLU A CA 1
ATOM 545 C C . GLU A 1 79 ? 5.909 2.969 7.980 1.00 98.44 79 GLU A C 1
ATOM 547 O O . GLU A 1 79 ? 5.854 2.441 9.093 1.00 98.44 79 GLU A O 1
ATOM 552 N N . LYS A 1 80 ? 5.049 3.921 7.605 1.00 98.44 80 LYS A N 1
ATOM 553 C CA . LYS A 1 80 ? 3.975 4.403 8.479 1.00 98.44 80 LYS A CA 1
ATOM 554 C C . LYS A 1 80 ? 2.920 3.335 8.743 1.00 98.44 80 LYS A C 1
ATOM 556 O O . LYS A 1 80 ? 2.486 3.207 9.884 1.00 98.44 80 LYS A O 1
ATOM 561 N N . LEU A 1 81 ? 2.513 2.575 7.724 1.00 98.25 81 LEU A N 1
ATOM 562 C CA . LEU A 1 81 ? 1.585 1.451 7.881 1.00 98.25 81 LEU A CA 1
ATOM 563 C C . LEU A 1 81 ? 2.206 0.364 8.770 1.00 98.25 81 LEU A C 1
ATOM 565 O O . LEU A 1 81 ? 1.579 -0.079 9.729 1.00 98.25 81 LEU A O 1
ATOM 569 N N . TYR A 1 82 ? 3.468 0.004 8.531 1.00 98.12 82 TYR A N 1
ATOM 570 C CA . TYR A 1 82 ? 4.196 -0.989 9.321 1.00 98.12 82 TYR A CA 1
ATOM 571 C C . TYR A 1 82 ? 4.293 -0.590 10.798 1.00 98.12 82 TYR A C 1
ATOM 573 O O . TYR A 1 82 ? 3.972 -1.381 11.684 1.00 98.12 82 TYR A O 1
ATOM 581 N N . GLY A 1 83 ? 4.632 0.673 11.078 1.00 98.00 83 GLY A N 1
ATOM 582 C CA . GLY A 1 83 ? 4.707 1.205 12.441 1.00 98.00 83 GLY A CA 1
ATOM 583 C C . GLY A 1 83 ? 3.381 1.184 13.213 1.00 98.00 83 GLY A C 1
ATOM 584 O O . GLY A 1 83 ? 3.381 1.376 14.427 1.00 98.00 83 GLY A O 1
ATOM 585 N N . ARG A 1 84 ? 2.252 0.937 12.540 1.00 97.75 84 ARG A N 1
ATOM 586 C CA . ARG A 1 84 ? 0.912 0.907 13.142 1.00 97.75 84 ARG A CA 1
ATOM 587 C C . ARG A 1 84 ? 0.360 -0.500 13.351 1.00 97.75 84 ARG A C 1
ATOM 589 O O . ARG A 1 84 ? -0.661 -0.621 14.021 1.00 97.75 84 ARG A O 1
ATOM 596 N N . ILE A 1 85 ? 1.030 -1.550 12.862 1.00 97.75 85 ILE A N 1
ATOM 597 C CA . ILE A 1 85 ? 0.581 -2.952 12.989 1.00 97.75 85 ILE A CA 1
ATOM 598 C C . ILE A 1 85 ? 0.241 -3.305 14.441 1.00 97.75 85 ILE A C 1
ATOM 600 O O . ILE A 1 85 ? -0.853 -3.791 14.713 1.00 97.75 85 ILE A O 1
ATOM 604 N N . GLY A 1 86 ? 1.115 -2.966 15.393 1.00 96.75 86 GLY A N 1
ATOM 605 C CA . GLY A 1 86 ? 0.893 -3.275 16.812 1.00 96.75 86 GLY A CA 1
ATOM 606 C C . GLY A 1 86 ? -0.325 -2.586 17.445 1.00 96.75 86 GLY A C 1
ATOM 607 O O . GLY A 1 86 ? -0.827 -3.056 18.462 1.00 96.75 86 GLY A O 1
ATOM 608 N N . ALA A 1 87 ? -0.819 -1.496 16.851 1.00 96.38 87 ALA A N 1
ATOM 609 C CA . ALA A 1 87 ? -1.992 -0.754 17.315 1.00 96.38 87 ALA A CA 1
ATOM 610 C C . ALA A 1 87 ? -3.241 -0.993 16.444 1.00 96.38 87 ALA A C 1
ATOM 612 O O . ALA A 1 87 ? -4.300 -0.436 16.728 1.00 96.38 87 ALA A O 1
ATOM 613 N N . ALA A 1 88 ? -3.135 -1.807 15.388 1.00 96.06 88 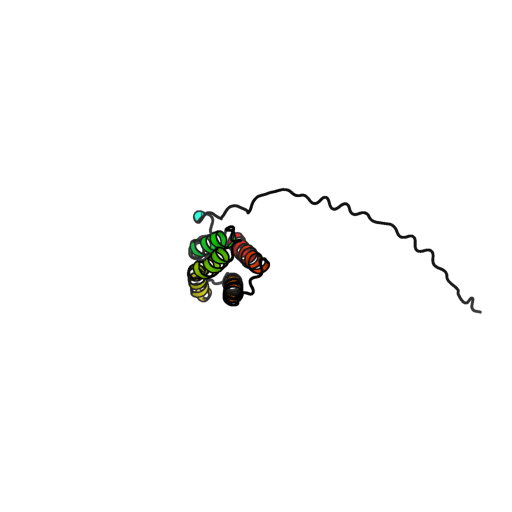ALA A N 1
ATOM 614 C CA . ALA A 1 88 ? -4.196 -1.997 14.403 1.00 96.06 88 ALA A CA 1
ATOM 615 C C . ALA A 1 88 ? -5.306 -2.963 14.860 1.00 96.06 88 ALA A C 1
ATOM 617 O O . ALA A 1 88 ? -6.344 -3.054 14.206 1.00 96.06 88 ALA A O 1
ATOM 618 N N . GLY A 1 89 ? -5.118 -3.676 15.977 1.00 96.56 89 GLY A N 1
ATOM 619 C CA . GLY A 1 89 ? -6.126 -4.581 16.534 1.00 96.56 89 GLY A CA 1
ATOM 620 C C . GLY A 1 89 ? -6.536 -5.666 15.535 1.00 96.56 89 GLY A C 1
ATOM 621 O O . GLY A 1 89 ? -5.693 -6.406 15.035 1.00 96.56 89 GLY A O 1
ATOM 622 N N . GLU A 1 90 ? -7.828 -5.741 15.217 1.00 97.00 90 GLU A N 1
ATOM 623 C CA . GLU A 1 90 ? -8.372 -6.714 14.257 1.00 97.00 90 GLU A CA 1
ATOM 624 C C . GLU A 1 90 ? -7.868 -6.536 12.811 1.0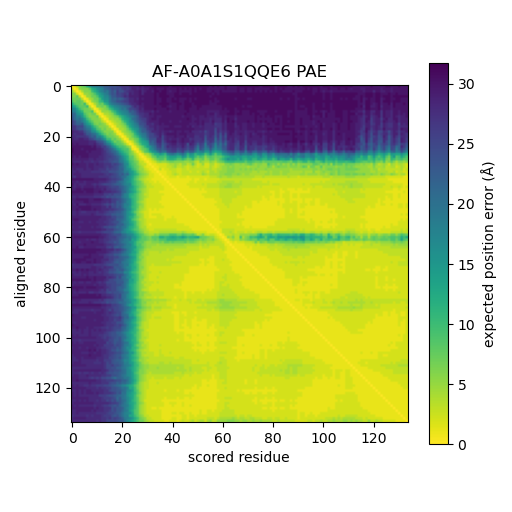0 97.00 90 GLU A C 1
ATOM 626 O O . GLU A 1 90 ? -7.976 -7.465 12.013 1.00 97.00 90 GLU A O 1
ATOM 631 N N . TYR A 1 91 ? -7.297 -5.372 12.477 1.00 98.06 91 TYR A N 1
ATOM 632 C CA . TYR A 1 91 ? -6.749 -5.063 11.150 1.00 98.06 91 TYR A CA 1
ATOM 633 C C . TYR A 1 91 ? -5.252 -5.377 11.025 1.00 98.06 91 TYR A C 1
ATOM 635 O O . TYR A 1 91 ? -4.677 -5.190 9.953 1.00 98.06 91 TYR A O 1
ATOM 643 N N . ALA A 1 92 ? -4.590 -5.838 12.096 1.00 98.19 92 ALA A N 1
ATOM 644 C CA . ALA A 1 92 ? -3.144 -6.077 12.095 1.00 98.19 92 ALA A CA 1
ATOM 645 C C . ALA A 1 92 ? -2.712 -7.047 10.984 1.00 98.19 92 ALA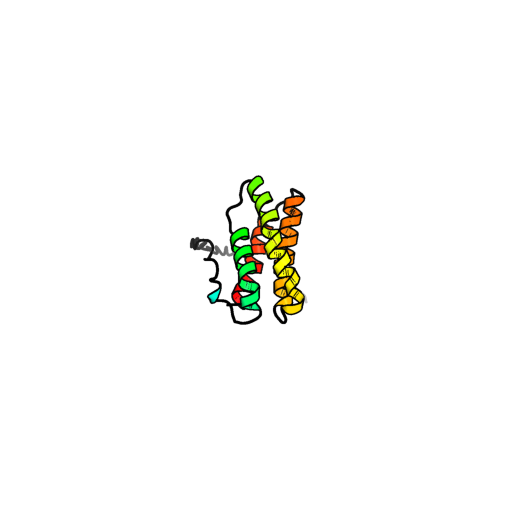 A C 1
ATOM 647 O O . ALA A 1 92 ? -1.780 -6.747 10.243 1.00 98.19 92 ALA A O 1
ATOM 648 N N . GLY A 1 93 ? -3.448 -8.148 10.797 1.00 98.12 93 GLY A N 1
ATOM 649 C CA . GLY A 1 93 ? -3.151 -9.122 9.743 1.00 98.12 93 GLY A CA 1
ATOM 650 C C . GLY A 1 93 ? -3.336 -8.570 8.324 1.00 98.12 93 GLY A C 1
ATOM 651 O O . GLY A 1 93 ? -2.581 -8.917 7.420 1.00 98.12 93 GLY A O 1
ATOM 652 N N . ASP A 1 94 ? -4.307 -7.683 8.097 1.00 98.38 94 ASP A N 1
ATOM 653 C CA . ASP A 1 94 ? -4.468 -7.017 6.799 1.00 98.38 94 ASP A CA 1
ATOM 654 C C . ASP A 1 94 ? -3.336 -6.029 6.534 1.00 98.38 94 ASP A C 1
ATOM 656 O O . ASP A 1 94 ? -2.790 -5.981 5.433 1.00 98.38 94 ASP A O 1
ATOM 660 N N . LEU A 1 95 ? -2.951 -5.275 7.560 1.00 98.25 95 LEU A N 1
ATOM 661 C CA . LEU A 1 95 ? -1.879 -4.296 7.481 1.00 98.25 95 LEU A CA 1
ATOM 662 C C . LEU A 1 95 ? -0.514 -4.965 7.246 1.00 98.25 95 LEU A C 1
ATOM 664 O O . LEU A 1 95 ? 0.285 -4.481 6.442 1.00 98.25 95 LEU A O 1
ATOM 668 N N . GLU A 1 96 ? -0.270 -6.118 7.869 1.00 98.62 96 GLU A N 1
ATOM 669 C CA . GLU A 1 96 ? 0.881 -6.986 7.591 1.00 98.62 96 GLU A CA 1
ATOM 670 C C . GLU A 1 96 ? 0.901 -7.458 6.135 1.00 98.62 96 GLU A C 1
ATOM 672 O O . GLU A 1 96 ? 1.946 -7.393 5.484 1.00 98.62 96 GLU A O 1
ATOM 677 N N . ARG A 1 97 ? -0.246 -7.879 5.587 1.00 98.62 97 ARG A N 1
ATOM 678 C CA . ARG A 1 97 ? -0.348 -8.273 4.174 1.00 98.62 97 ARG A CA 1
ATOM 679 C C . ARG A 1 97 ? -0.029 -7.116 3.233 1.00 98.62 97 ARG A C 1
ATOM 681 O O . ARG A 1 97 ? 0.797 -7.287 2.341 1.00 98.62 97 ARG A O 1
ATOM 688 N N . VAL A 1 98 ? -0.621 -5.938 3.450 1.00 98.62 98 VAL A N 1
ATOM 689 C CA . VAL A 1 98 ? -0.352 -4.745 2.624 1.00 98.62 98 VAL A CA 1
ATOM 690 C C . VAL A 1 98 ? 1.132 -4.387 2.673 1.00 98.62 98 VAL A C 1
ATOM 692 O O . VAL A 1 98 ? 1.778 -4.242 1.637 1.00 98.62 98 VAL A O 1
ATOM 695 N N . THR A 1 99 ? 1.701 -4.281 3.873 1.00 98.56 99 THR A N 1
ATOM 696 C CA . THR A 1 99 ? 3.106 -3.885 4.040 1.00 98.56 99 THR A CA 1
ATOM 697 C C . THR A 1 99 ? 4.075 -4.931 3.495 1.00 98.56 99 THR A C 1
ATOM 699 O O . THR A 1 99 ? 5.122 -4.560 2.966 1.00 98.56 99 THR A O 1
ATOM 702 N N . THR A 1 100 ? 3.724 -6.216 3.545 1.00 98.69 100 THR A N 1
ATOM 703 C CA . THR A 1 100 ? 4.514 -7.303 2.954 1.00 98.69 100 THR A CA 1
ATOM 704 C C . THR A 1 100 ? 4.470 -7.269 1.431 1.00 98.69 100 THR A C 1
ATOM 706 O O . THR A 1 100 ? 5.530 -7.321 0.807 1.00 98.69 100 THR A O 1
ATOM 709 N N . ALA A 1 101 ? 3.289 -7.105 0.827 1.00 98.75 101 ALA A N 1
ATOM 710 C CA . ALA A 1 101 ? 3.147 -6.973 -0.623 1.00 98.75 101 ALA A CA 1
ATOM 711 C C . ALA A 1 101 ? 3.980 -5.792 -1.153 1.00 98.75 101 ALA A C 1
ATOM 713 O O . ALA A 1 101 ? 4.751 -5.941 -2.103 1.00 98.75 101 ALA A O 1
ATOM 714 N N . VAL A 1 102 ? 3.916 -4.636 -0.476 1.00 98.62 102 VAL A N 1
ATOM 715 C CA . VAL A 1 102 ? 4.726 -3.459 -0.834 1.00 98.62 102 VAL A CA 1
ATOM 716 C C . VAL A 1 102 ? 6.221 -3.742 -0.674 1.00 98.62 102 VAL A C 1
ATOM 718 O O . VAL A 1 102 ? 7.012 -3.408 -1.556 1.00 98.62 102 VAL A O 1
ATOM 721 N N . GLY A 1 103 ? 6.626 -4.387 0.421 1.00 98.44 103 GLY A N 1
ATOM 722 C CA . GLY A 1 103 ? 8.026 -4.742 0.658 1.00 98.44 103 GLY A CA 1
ATOM 723 C C . GLY A 1 103 ? 8.581 -5.680 -0.411 1.00 98.44 103 GLY A C 1
ATOM 724 O O . GLY A 1 103 ? 9.692 -5.471 -0.897 1.00 98.44 103 GLY A O 1
ATOM 725 N N . PHE A 1 104 ? 7.794 -6.674 -0.820 1.00 98.38 104 PHE A N 1
ATOM 726 C CA . PHE A 1 104 ? 8.193 -7.623 -1.850 1.00 98.38 104 PHE A CA 1
ATOM 727 C C . PHE A 1 104 ? 8.290 -6.962 -3.229 1.00 98.38 104 PHE A C 1
ATOM 729 O O . PHE A 1 104 ? 9.290 -7.152 -3.922 1.00 98.38 104 PHE A O 1
ATOM 736 N N . LEU A 1 105 ? 7.322 -6.115 -3.596 1.00 98.19 105 LEU A N 1
ATOM 737 C CA . LEU A 1 105 ? 7.386 -5.302 -4.813 1.00 98.19 105 LEU A CA 1
ATOM 738 C C . LEU A 1 105 ? 8.677 -4.469 -4.861 1.00 98.19 105 LEU A C 1
ATOM 740 O O . LEU A 1 105 ? 9.425 -4.548 -5.838 1.00 98.19 105 LEU A O 1
ATOM 744 N N . ARG A 1 106 ? 8.966 -3.711 -3.795 1.00 98.00 106 ARG A N 1
ATOM 745 C CA . ARG A 1 106 ? 10.163 -2.856 -3.696 1.00 98.00 106 ARG A CA 1
ATOM 746 C C . ARG A 1 106 ? 11.447 -3.663 -3.863 1.00 98.00 106 ARG A C 1
ATOM 748 O O . ARG A 1 106 ? 12.272 -3.329 -4.707 1.00 98.00 106 ARG A O 1
ATOM 755 N N . LEU A 1 107 ? 11.569 -4.776 -3.140 1.00 98.31 107 LEU A N 1
ATOM 756 C CA . LEU A 1 107 ? 12.734 -5.656 -3.218 1.00 98.31 107 LEU A CA 1
ATOM 757 C C . LEU A 1 107 ? 12.968 -6.187 -4.640 1.00 98.31 107 LEU A C 1
ATOM 759 O O . LEU A 1 107 ? 14.108 -6.275 -5.096 1.00 98.31 107 LEU A O 1
ATOM 763 N N . ARG A 1 108 ? 11.899 -6.527 -5.366 1.00 98.06 108 ARG A N 1
ATOM 764 C CA . ARG A 1 108 ? 11.993 -7.058 -6.734 1.00 98.06 108 ARG A CA 1
ATOM 765 C C . ARG A 1 108 ? 12.367 -5.976 -7.741 1.00 98.06 108 ARG A C 1
ATOM 767 O O . ARG A 1 108 ? 13.154 -6.259 -8.646 1.00 98.06 108 ARG A O 1
ATOM 774 N N . ILE A 1 109 ? 11.882 -4.748 -7.551 1.00 96.75 109 ILE A N 1
ATOM 775 C CA . ILE A 1 109 ? 12.302 -3.573 -8.328 1.00 96.75 109 ILE A CA 1
ATOM 776 C C . ILE A 1 109 ? 13.791 -3.285 -8.109 1.00 96.75 109 ILE A C 1
ATOM 778 O O . ILE A 1 109 ? 14.533 -3.173 -9.087 1.00 96.75 109 ILE A O 1
ATOM 782 N N . ASP A 1 110 ? 14.241 -3.230 -6.855 1.00 95.94 110 ASP A N 1
ATOM 783 C CA . ASP A 1 110 ? 15.640 -2.952 -6.506 1.00 95.94 110 ASP A CA 1
ATOM 784 C C . ASP A 1 110 ? 16.590 -4.030 -7.047 1.00 95.94 110 ASP A C 1
ATOM 786 O O . ASP A 1 110 ? 17.684 -3.727 -7.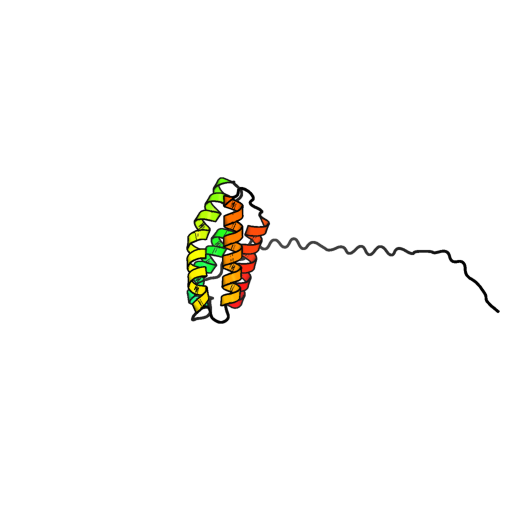525 1.00 95.94 110 ASP A O 1
ATOM 790 N N . ALA A 1 111 ? 16.142 -5.289 -7.059 1.00 97.00 111 ALA A N 1
ATOM 791 C CA . ALA A 1 111 ? 16.867 -6.409 -7.653 1.00 97.00 111 ALA A CA 1
ATOM 792 C C . ALA A 1 111 ? 16.841 -6.434 -9.197 1.00 97.00 111 ALA A C 1
ATOM 794 O O . ALA A 1 111 ? 17.454 -7.313 -9.799 1.00 97.00 111 ALA A O 1
ATOM 795 N N . GLY A 1 112 ? 16.116 -5.523 -9.859 1.00 96.12 112 GLY A N 1
ATOM 796 C CA . GLY A 1 112 ? 15.969 -5.508 -11.320 1.00 96.12 112 GLY A CA 1
ATOM 797 C C . GLY A 1 112 ? 15.138 -6.672 -11.873 1.00 96.12 112 GLY A C 1
ATOM 798 O O . GLY A 1 112 ? 15.273 -7.031 -13.038 1.00 96.12 112 GLY A O 1
ATOM 799 N N . THR A 1 113 ? 14.287 -7.270 -11.039 1.00 96.75 113 THR A N 1
ATOM 800 C CA . THR A 1 113 ? 13.450 -8.441 -11.357 1.00 96.75 113 THR A CA 1
ATOM 801 C C . THR A 1 113 ? 11.965 -8.141 -11.166 1.00 96.75 113 THR A C 1
ATOM 803 O O . THR A 1 113 ? 11.201 -8.990 -10.706 1.00 96.75 113 THR A O 1
ATOM 806 N N . TYR A 1 114 ? 11.576 -6.902 -11.474 1.00 95.06 114 TYR A N 1
ATOM 807 C CA . TYR A 1 114 ? 10.197 -6.439 -11.383 1.00 95.06 114 TYR A CA 1
ATOM 808 C C . TYR A 1 114 ? 9.252 -7.328 -12.200 1.00 95.06 114 TYR A C 1
ATOM 810 O O . TYR A 1 114 ? 9.535 -7.663 -13.350 1.00 95.06 114 TYR A O 1
ATOM 818 N N . ASP A 1 115 ? 8.121 -7.660 -11.585 1.00 95.31 115 ASP A N 1
ATOM 819 C CA . ASP A 1 115 ? 6.996 -8.353 -12.199 1.00 95.31 115 ASP A CA 1
ATOM 820 C C . ASP A 1 115 ? 5.736 -7.496 -11.970 1.00 95.31 115 ASP A C 1
ATOM 822 O O . ASP A 1 115 ? 5.420 -7.199 -10.811 1.00 95.31 115 ASP A O 1
ATOM 826 N N . PRO A 1 116 ? 5.012 -7.084 -13.031 1.00 94.75 116 PRO A N 1
ATOM 827 C CA . PRO A 1 116 ? 3.774 -6.316 -12.911 1.00 94.75 116 PRO A CA 1
ATOM 828 C C . PRO A 1 116 ? 2.717 -6.947 -11.998 1.00 94.75 116 PRO A C 1
ATOM 830 O O . PRO A 1 116 ? 1.948 -6.216 -11.373 1.00 94.75 116 PRO A O 1
ATOM 833 N N . ALA A 1 117 ? 2.705 -8.277 -11.855 1.00 96.31 117 ALA A N 1
ATOM 834 C CA . ALA A 1 117 ? 1.790 -8.970 -10.950 1.00 96.31 117 ALA A CA 1
ATOM 835 C C . ALA A 1 117 ? 1.953 -8.526 -9.486 1.00 96.31 117 ALA A C 1
ATOM 837 O O . ALA A 1 117 ? 0.986 -8.530 -8.730 1.00 96.31 117 ALA A O 1
ATOM 838 N N . LEU A 1 118 ? 3.146 -8.072 -9.090 1.00 97.00 118 LEU A N 1
ATOM 839 C CA . LEU A 1 118 ? 3.406 -7.567 -7.740 1.00 97.00 118 LEU A CA 1
ATOM 840 C C . LEU A 1 118 ? 2.758 -6.205 -7.496 1.00 97.00 118 LEU A C 1
ATOM 842 O O . LEU A 1 118 ? 2.305 -5.927 -6.388 1.00 97.00 118 LEU A O 1
ATOM 846 N N . ARG A 1 119 ? 2.678 -5.357 -8.530 1.00 96.19 119 ARG A N 1
ATOM 847 C CA . ARG A 1 119 ? 1.921 -4.101 -8.449 1.00 96.19 119 ARG A CA 1
ATOM 848 C C . ARG A 1 119 ? 0.435 -4.405 -8.285 1.00 96.19 119 ARG A C 1
ATOM 850 O O . ARG A 1 119 ? -0.202 -3.833 -7.408 1.00 96.19 119 ARG A O 1
ATOM 857 N N . THR A 1 120 ? -0.083 -5.369 -9.051 1.00 95.94 120 THR A N 1
ATOM 858 C CA . THR A 1 120 ? -1.455 -5.866 -8.885 1.00 95.94 120 THR A CA 1
ATOM 859 C C . THR A 1 120 ? -1.701 -6.386 -7.470 1.00 95.94 120 THR A C 1
ATOM 861 O O . THR A 1 120 ? -2.708 -6.018 -6.878 1.00 95.94 120 THR A O 1
ATOM 864 N N . GLU A 1 121 ? -0.785 -7.170 -6.897 1.00 97.75 121 GLU A N 1
ATOM 865 C CA . GLU A 1 121 ? -0.913 -7.700 -5.533 1.00 97.75 121 GLU A CA 1
ATOM 866 C C . GLU A 1 121 ? -0.988 -6.590 -4.474 1.00 97.75 121 GLU A C 1
ATOM 868 O O . GLU A 1 121 ? -1.833 -6.650 -3.572 1.00 97.75 121 GLU A O 1
ATOM 873 N N . VAL A 1 122 ? -0.155 -5.550 -4.598 1.00 98.31 122 VAL A N 1
ATOM 874 C CA . VAL A 1 122 ? -0.228 -4.360 -3.736 1.00 98.31 122 VAL A CA 1
ATOM 875 C C . VAL A 1 122 ? -1.602 -3.706 -3.851 1.00 98.31 122 VAL A C 1
ATOM 877 O O . VAL A 1 122 ? -2.255 -3.497 -2.828 1.00 98.31 122 VAL A O 1
ATOM 880 N N . THR A 1 123 ? -2.070 -3.438 -5.073 1.00 97.62 123 THR A N 1
ATOM 881 C CA . THR A 1 123 ? -3.379 -2.820 -5.313 1.00 97.62 123 THR A CA 1
ATOM 882 C C . THR A 1 123 ? -4.514 -3.657 -4.727 1.00 97.62 123 THR A C 1
ATOM 884 O O . THR A 1 123 ? -5.336 -3.134 -3.977 1.00 97.62 123 THR A O 1
ATOM 887 N N . THR A 1 124 ? -4.561 -4.963 -5.005 1.00 97.38 124 THR A N 1
ATOM 888 C CA . THR A 1 124 ? -5.646 -5.837 -4.534 1.00 97.38 124 THR A CA 1
ATOM 889 C C . THR A 1 124 ? -5.664 -5.962 -3.018 1.00 97.38 124 THR A C 1
ATOM 891 O O . THR A 1 124 ? -6.731 -5.933 -2.409 1.00 97.38 124 THR A O 1
ATOM 894 N N . THR A 1 125 ? -4.492 -6.068 -2.391 1.00 98.12 125 THR A N 1
ATOM 895 C CA . THR A 1 125 ? -4.391 -6.222 -0.935 1.00 98.12 125 THR A CA 1
ATOM 896 C C . THR A 1 125 ? -4.755 -4.925 -0.220 1.00 98.12 125 THR A C 1
ATOM 898 O O . THR A 1 125 ? -5.481 -4.952 0.773 1.00 98.12 125 THR A O 1
ATOM 901 N N . ALA A 1 126 ? -4.301 -3.780 -0.740 1.00 98.19 126 ALA A N 1
ATOM 902 C CA . ALA A 1 126 ? -4.660 -2.475 -0.198 1.00 98.19 126 ALA A CA 1
ATOM 903 C C . ALA A 1 126 ? -6.163 -2.199 -0.347 1.00 98.19 126 ALA A C 1
ATOM 905 O O . ALA A 1 126 ? -6.789 -1.770 0.621 1.00 98.19 126 ALA A O 1
ATOM 906 N N . ARG A 1 127 ? -6.768 -2.519 -1.501 1.00 97.62 127 ARG A N 1
ATOM 907 C CA . ARG A 1 127 ? -8.220 -2.387 -1.704 1.00 97.62 127 ARG A CA 1
ATOM 908 C C . ARG A 1 127 ? -9.024 -3.260 -0.752 1.00 97.62 127 ARG A C 1
ATOM 910 O O . ARG A 1 127 ? -9.938 -2.753 -0.125 1.00 97.62 127 ARG A O 1
ATOM 917 N N . ALA A 1 128 ? -8.627 -4.515 -0.548 1.00 98.00 128 ALA A N 1
ATOM 918 C CA . ALA A 1 128 ? -9.321 -5.395 0.391 1.00 98.00 128 ALA A CA 1
ATOM 919 C C . ALA A 1 128 ? -9.346 -4.843 1.831 1.00 98.00 128 ALA A C 1
ATOM 921 O O . ALA A 1 128 ? -10.327 -5.034 2.550 1.00 98.00 128 ALA A O 1
ATOM 922 N N . LEU A 1 129 ? -8.284 -4.152 2.264 1.00 98.19 129 LEU A N 1
ATOM 923 C CA . LEU A 1 129 ? -8.273 -3.475 3.562 1.00 98.19 129 LEU A CA 1
ATOM 924 C C . LEU A 1 129 ? -9.130 -2.205 3.549 1.00 98.19 129 LEU A C 1
ATOM 926 O O . LEU A 1 129 ? -9.871 -1.977 4.500 1.00 98.19 129 LEU A O 1
ATOM 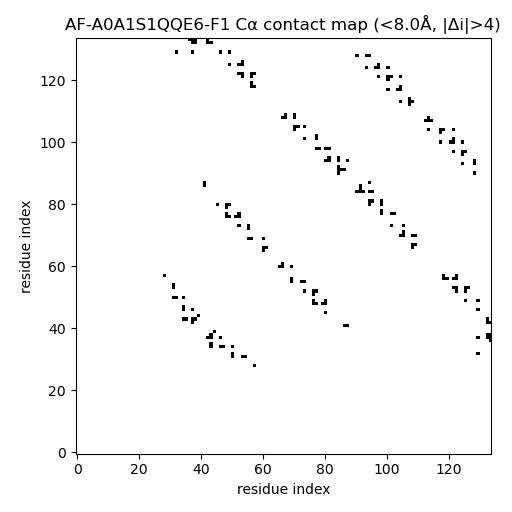930 N N . VAL A 1 130 ? -9.068 -1.402 2.486 1.00 97.62 130 VAL A N 1
ATOM 931 C CA . VAL A 1 130 ? -9.950 -0.235 2.325 1.00 97.62 130 VAL A CA 1
ATOM 932 C C . VAL A 1 130 ? -11.416 -0.649 2.401 1.00 97.62 130 VAL A C 1
ATOM 934 O O . VAL A 1 130 ? -12.128 -0.088 3.221 1.00 97.62 130 VAL A O 1
ATOM 937 N N . ASP A 1 131 ? -11.832 -1.675 1.660 1.00 96.75 131 ASP A N 1
ATOM 938 C CA . ASP A 1 131 ? -13.220 -2.157 1.622 1.00 96.75 131 ASP A CA 1
ATOM 939 C C . ASP A 1 131 ? -13.718 -2.639 2.993 1.00 96.75 131 ASP A C 1
ATOM 941 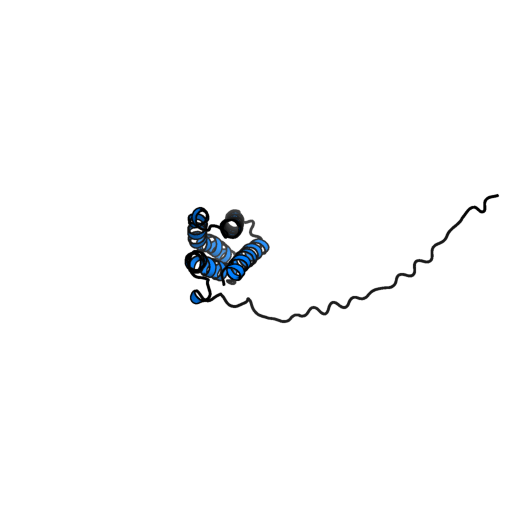O O . ASP A 1 131 ? -14.909 -2.604 3.281 1.00 96.75 131 ASP A O 1
ATOM 945 N N . ARG A 1 132 ? -12.813 -3.107 3.861 1.00 97.25 132 ARG A N 1
ATOM 946 C CA . ARG A 1 132 ? -13.139 -3.444 5.255 1.00 97.25 132 ARG A CA 1
ATOM 947 C C . ARG A 1 132 ? -13.178 -2.233 6.181 1.00 97.25 132 ARG A C 1
ATOM 949 O O . ARG A 1 132 ? -13.738 -2.332 7.269 1.00 97.25 132 ARG A O 1
ATOM 956 N N . CYS A 1 133 ? -12.515 -1.151 5.797 1.00 96.00 133 CYS A N 1
ATOM 957 C CA . CYS A 1 133 ? -12.347 0.054 6.593 1.00 96.00 133 CYS A CA 1
ATOM 958 C C . CYS A 1 133 ? -13.332 1.175 6.247 1.00 96.00 133 CYS A C 1
ATOM 960 O O . CYS A 1 133 ? -13.343 2.177 6.966 1.00 96.00 133 CYS A O 1
ATOM 962 N N . THR A 1 134 ? -14.118 1.026 5.183 1.00 94.44 134 THR A N 1
ATOM 963 C CA . THR A 1 134 ? -15.161 1.955 4.719 1.00 94.44 134 THR A CA 1
ATOM 964 C C . THR A 1 134 ? -16.531 1.304 4.813 1.00 94.44 134 THR A C 1
ATOM 966 O O . THR A 1 134 ? -17.476 1.962 5.296 1.00 94.44 134 THR A O 1
#

Organism: NCBI:txid573497